Protein AF-A0AAX3S2P5-F1 (afdb_monomer)

Foldseek 3Di:
DDPADQDDDDVPDDDDPVNVVSNVVNVVVVVVVVCCVVDVDSWDWPDWDWDPVVVVVVDTDTPDTDIGDDD

Mean predicted aligned error: 10.37 Å

Solvent-accessible surface area (backbone atoms only — not comparable to full-atom values): 4639 Å² total; per-residue (Å²): 144,88,84,76,75,79,72,85,84,57,95,88,63,82,85,47,75,65,57,55,53,49,42,53,51,36,51,52,51,54,52,50,56,57,40,50,76,77,32,98,68,74,45,49,76,82,44,77,39,67,43,64,75,43,41,78,75,76,38,90,46,74,80,43,80,44,66,40,74,79,131

Structure (mmCIF, N/CA/C/O backbone):
data_AF-A0AAX3S2P5-F1
#
_entry.id   AF-A0AAX3S2P5-F1
#
loop_
_atom_site.group_PDB
_atom_site.id
_atom_site.type_symbol
_atom_site.label_atom_id
_atom_site.label_alt_id
_atom_site.label_comp_id
_atom_site.label_asym_id
_atom_site.label_entity_id
_atom_site.label_seq_id
_atom_site.pdbx_PDB_ins_code
_atom_site.Cartn_x
_atom_site.Cartn_y
_atom_site.Cartn_z
_atom_site.occupancy
_atom_site.B_iso_or_equiv
_atom_site.auth_seq_id
_atom_site.auth_comp_id
_atom_site.auth_asym_id
_atom_site.auth_atom_id
_atom_site.pdbx_PDB_model_num
ATOM 1 N N . MET A 1 1 ? 28.369 4.179 -14.066 1.00 39.09 1 MET A N 1
ATOM 2 C CA . MET A 1 1 ? 27.519 4.234 -15.274 1.00 39.09 1 MET A CA 1
ATOM 3 C C . MET A 1 1 ? 27.273 2.802 -15.711 1.00 39.09 1 MET A C 1
ATOM 5 O O . MET A 1 1 ? 28.188 2.258 -16.308 1.00 39.09 1 MET A O 1
ATOM 9 N N . ASN A 1 2 ? 26.160 2.170 -15.311 1.00 51.84 2 ASN A N 1
ATOM 10 C CA . ASN A 1 2 ? 25.580 0.987 -15.986 1.00 51.84 2 ASN A CA 1
ATOM 11 C C . ASN A 1 2 ? 24.400 0.392 -15.199 1.00 51.84 2 ASN A C 1
ATOM 13 O O . ASN A 1 2 ? 24.480 -0.753 -14.778 1.00 51.84 2 ASN A O 1
ATOM 17 N N . GLU A 1 3 ? 23.310 1.120 -14.960 1.00 56.31 3 GLU A N 1
ATOM 18 C CA . GLU A 1 3 ? 22.173 0.512 -14.247 1.00 56.31 3 GLU A CA 1
ATOM 19 C C . GLU A 1 3 ? 20.850 0.966 -14.888 1.00 56.31 3 GLU A C 1
ATOM 21 O O . GLU A 1 3 ? 20.557 2.158 -14.931 1.00 56.31 3 GLU A O 1
ATOM 26 N N . ASN A 1 4 ? 20.094 -0.012 -15.414 1.00 55.56 4 ASN A N 1
ATOM 27 C CA . ASN A 1 4 ? 18.715 0.057 -15.940 1.00 55.56 4 ASN A CA 1
ATOM 28 C C . ASN A 1 4 ? 18.504 0.470 -17.416 1.00 55.56 4 ASN A C 1
ATOM 30 O O . ASN A 1 4 ? 17.666 1.321 -17.717 1.00 55.56 4 ASN A O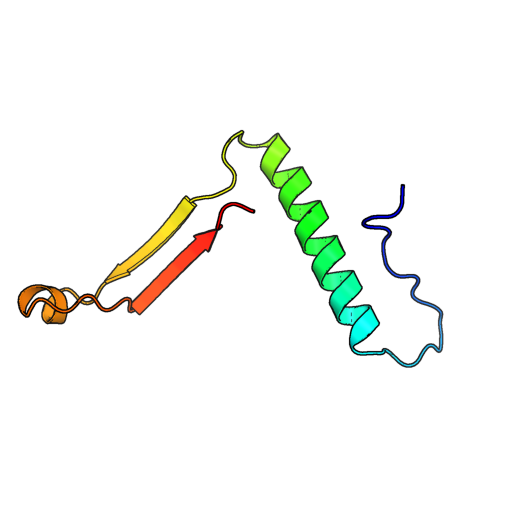 1
ATOM 34 N N . LEU A 1 5 ? 19.191 -0.176 -18.367 1.00 58.97 5 LEU A N 1
ATOM 35 C CA . LEU A 1 5 ? 18.791 -0.141 -19.787 1.00 58.97 5 LEU A CA 1
ATOM 36 C C . LEU A 1 5 ? 17.684 -1.184 -20.065 1.00 58.97 5 LEU A C 1
ATOM 38 O O . LEU A 1 5 ? 17.748 -2.273 -19.491 1.00 58.97 5 LEU A O 1
ATOM 42 N N . PRO A 1 6 ? 16.692 -0.891 -20.933 1.00 58.69 6 PRO A N 1
ATOM 43 C CA . PRO A 1 6 ? 15.662 -1.859 -21.309 1.00 58.69 6 PRO A CA 1
ATOM 44 C C . PRO A 1 6 ? 16.280 -3.058 -22.052 1.00 58.69 6 PRO A C 1
ATOM 46 O O . PRO A 1 6 ? 17.244 -2.878 -22.807 1.00 58.69 6 PRO A O 1
ATOM 49 N N . PRO A 1 7 ? 15.755 -4.283 -21.866 1.00 60.47 7 PRO A N 1
ATOM 50 C CA . PRO A 1 7 ? 16.315 -5.473 -22.491 1.00 60.47 7 PRO A CA 1
ATOM 51 C C . PRO A 1 7 ? 16.146 -5.432 -24.013 1.00 60.47 7 PRO A C 1
ATOM 53 O O . PRO A 1 7 ? 15.089 -5.094 -24.544 1.00 60.47 7 PRO A O 1
ATOM 56 N N . ILE A 1 8 ? 17.204 -5.811 -24.733 1.00 66.38 8 ILE A N 1
ATOM 57 C CA . ILE A 1 8 ? 17.179 -5.901 -26.195 1.00 66.38 8 ILE A CA 1
ATOM 58 C C . ILE A 1 8 ? 16.427 -7.178 -26.583 1.00 66.38 8 ILE A C 1
ATOM 60 O O . ILE A 1 8 ? 16.910 -8.291 -26.360 1.00 66.38 8 ILE A O 1
ATOM 64 N N . MET A 1 9 ? 15.243 -7.016 -27.168 1.00 58.69 9 MET A N 1
ATOM 65 C CA . MET A 1 9 ? 14.433 -8.116 -27.684 1.00 58.69 9 MET A CA 1
ATOM 66 C C . MET A 1 9 ? 14.807 -8.360 -29.152 1.00 58.69 9 MET A C 1
ATOM 68 O O . MET A 1 9 ? 14.337 -7.665 -30.046 1.00 58.69 9 MET A O 1
ATOM 72 N N . ASN A 1 10 ? 15.712 -9.310 -29.399 1.00 60.16 10 ASN A N 1
ATOM 73 C CA . ASN A 1 10 ? 16.079 -9.720 -30.757 1.00 60.16 10 ASN A CA 1
ATOM 74 C C . ASN A 1 10 ? 15.053 -10.728 -31.299 1.00 60.16 10 ASN A C 1
ATOM 76 O O . ASN A 1 10 ? 14.731 -11.706 -30.620 1.00 60.16 10 ASN A O 1
ATOM 80 N N . GLU A 1 11 ? 14.570 -10.522 -32.527 1.00 51.41 11 GLU A N 1
ATOM 81 C CA . GLU A 1 11 ? 13.710 -11.485 -33.223 1.00 51.41 11 GLU A CA 1
ATOM 82 C C . GLU A 1 11 ? 14.439 -12.838 -33.344 1.00 51.41 11 GLU A C 1
ATOM 84 O O . GLU A 1 11 ? 15.503 -12.934 -33.953 1.00 51.41 11 GLU A O 1
ATOM 89 N N . GLY A 1 12 ? 13.897 -13.882 -32.705 1.00 59.66 12 GLY A N 1
ATOM 90 C CA . GLY A 1 12 ? 14.477 -15.234 -32.693 1.00 59.66 12 GLY A CA 1
ATOM 91 C C . GLY A 1 12 ? 15.315 -15.605 -31.460 1.00 59.66 12 GLY A C 1
ATOM 92 O O . GLY A 1 12 ? 15.858 -16.709 -31.416 1.00 59.66 12 GLY A O 1
ATOM 93 N N . ALA A 1 13 ? 15.417 -14.742 -30.442 1.00 60.09 13 ALA A N 1
ATOM 94 C CA . ALA A 1 13 ? 16.076 -15.091 -29.183 1.00 60.09 13 ALA A CA 1
ATOM 95 C C . ALA A 1 13 ? 15.187 -15.998 -28.309 1.00 60.09 13 ALA A C 1
ATOM 97 O O . ALA A 1 13 ? 14.037 -15.673 -28.017 1.00 60.09 13 ALA A O 1
ATOM 98 N N . LEU A 1 14 ? 15.732 -17.133 -27.857 1.00 60.00 14 LEU A N 1
ATOM 99 C CA . LEU A 1 14 ? 15.116 -17.948 -26.809 1.00 60.00 14 LEU A CA 1
ATOM 100 C C . LEU A 1 14 ? 15.079 -17.122 -25.518 1.00 60.00 14 LEU A C 1
ATOM 102 O O . LEU A 1 14 ? 16.133 -16.778 -24.985 1.00 60.00 14 LEU A O 1
ATOM 106 N N . PHE A 1 15 ? 13.878 -16.802 -25.035 1.00 63.81 15 PHE A N 1
ATOM 107 C CA . PHE A 1 15 ? 13.705 -16.043 -23.801 1.00 63.81 15 PHE A CA 1
ATOM 108 C C . PHE A 1 15 ? 14.352 -16.781 -22.627 1.00 63.81 15 PHE A C 1
ATOM 110 O O . PHE A 1 15 ? 13.942 -17.888 -22.272 1.00 63.81 15 PHE A O 1
ATOM 117 N N . SER A 1 16 ? 15.358 -16.167 -22.012 1.00 73.44 16 SER A N 1
ATOM 118 C CA . SER A 1 16 ? 15.962 -16.683 -20.790 1.00 73.44 16 SER A CA 1
ATOM 119 C C . SER A 1 16 ? 15.242 -16.119 -19.556 1.00 73.44 16 SER A C 1
ATOM 121 O O . SER A 1 16 ? 14.767 -14.979 -19.582 1.00 73.44 16 SER A O 1
ATOM 123 N N . PRO A 1 17 ? 15.175 -16.863 -18.435 1.00 74.06 17 PRO A N 1
ATOM 124 C CA . PRO A 1 17 ? 14.655 -16.336 -17.170 1.00 74.06 17 PRO A CA 1
ATOM 125 C C . PRO A 1 17 ? 15.321 -15.018 -16.743 1.00 74.06 17 PRO A C 1
ATOM 127 O O . PRO A 1 17 ? 14.679 -14.160 -16.142 1.00 74.06 17 PRO A O 1
ATOM 130 N N . GLN A 1 18 ? 16.595 -14.827 -17.098 1.00 77.12 18 GLN A N 1
ATOM 131 C CA . GLN A 1 18 ? 17.358 -13.616 -16.805 1.00 77.12 18 GLN A CA 1
ATOM 132 C C . GLN A 1 18 ? 16.832 -12.392 -17.571 1.00 77.12 18 GLN A C 1
ATOM 134 O O . GLN A 1 18 ? 16.821 -11.296 -17.017 1.00 77.12 18 GLN A O 1
ATOM 139 N N . GLN A 1 19 ? 16.350 -12.555 -18.808 1.00 74.50 19 GLN A N 1
ATOM 140 C CA . GLN A 1 19 ? 15.750 -11.452 -19.573 1.00 74.50 19 GLN A CA 1
ATOM 141 C C . GLN A 1 19 ? 14.433 -10.980 -18.948 1.00 74.50 19 GLN A C 1
ATOM 143 O O . GLN A 1 19 ? 14.201 -9.777 -18.851 1.00 74.50 19 GLN A O 1
ATOM 148 N N . PHE A 1 20 ? 13.606 -11.903 -18.452 1.00 76.88 20 PHE A N 1
ATOM 149 C CA . PHE A 1 20 ? 12.386 -11.547 -17.721 1.00 76.88 20 PHE A CA 1
ATOM 150 C C . PHE A 1 20 ? 12.685 -10.827 -16.406 1.00 76.88 20 PHE A C 1
ATOM 152 O O . PHE A 1 20 ? 12.005 -9.862 -16.067 1.00 76.88 20 PHE A O 1
ATOM 159 N N . GLN A 1 21 ? 13.721 -11.256 -15.682 1.00 81.62 21 GLN A N 1
ATOM 160 C CA . GLN A 1 21 ? 14.154 -10.573 -14.462 1.00 81.62 21 G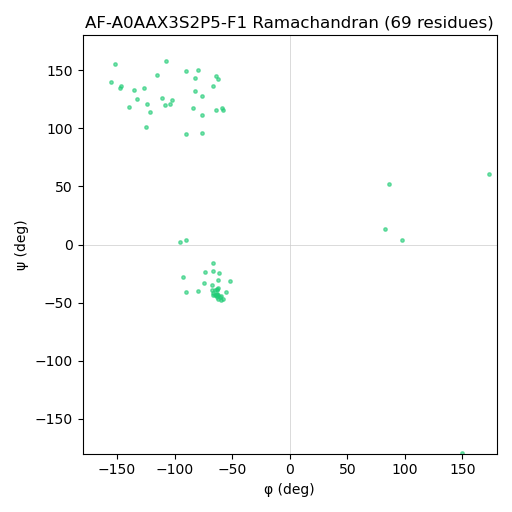LN A CA 1
ATOM 161 C C . GLN A 1 21 ? 14.627 -9.143 -14.750 1.00 81.62 21 GLN A C 1
ATOM 163 O O . GLN A 1 21 ? 14.246 -8.229 -14.024 1.00 81.62 21 GLN A O 1
ATOM 168 N N . GLN A 1 22 ? 15.391 -8.932 -15.828 1.00 78.81 22 GLN A N 1
ATOM 169 C CA . GLN A 1 22 ? 15.825 -7.591 -16.235 1.00 78.81 22 GLN A CA 1
ATOM 170 C C . GLN A 1 22 ? 14.657 -6.707 -16.684 1.00 78.81 22 GLN A C 1
ATOM 172 O O . GLN A 1 22 ? 14.597 -5.546 -16.287 1.00 78.81 22 GLN A O 1
ATOM 177 N N . GLN A 1 23 ? 13.701 -7.251 -17.445 1.00 78.56 23 GLN A N 1
ATOM 178 C CA . GLN A 1 23 ? 12.483 -6.526 -17.819 1.00 78.56 23 GLN A CA 1
ATOM 179 C C . GLN A 1 23 ? 11.689 -6.096 -16.576 1.00 78.56 23 GLN A C 1
ATOM 181 O O . GLN A 1 23 ? 11.335 -4.928 -16.452 1.00 78.56 23 GLN A O 1
ATOM 186 N N . ALA A 1 24 ? 11.469 -7.007 -15.623 1.00 81.44 24 ALA A N 1
ATOM 187 C CA . ALA A 1 24 ? 10.728 -6.714 -14.396 1.00 81.44 24 ALA A CA 1
ATOM 188 C C . ALA A 1 24 ? 11.429 -5.660 -13.519 1.00 81.44 24 ALA A C 1
ATOM 190 O O . ALA A 1 24 ? 10.776 -4.791 -12.942 1.00 81.44 24 ALA A O 1
ATOM 191 N N . GLN A 1 25 ? 12.763 -5.706 -13.434 1.00 81.94 25 GLN A N 1
ATOM 192 C CA . GLN A 1 25 ? 13.555 -4.693 -12.727 1.00 81.94 25 GLN A CA 1
ATOM 193 C C . GLN A 1 25 ? 13.454 -3.323 -13.399 1.00 81.94 25 GLN A C 1
ATOM 195 O O . GLN A 1 25 ? 13.276 -2.311 -12.719 1.00 81.94 25 GLN A O 1
ATOM 200 N N . TRP A 1 26 ? 13.532 -3.294 -14.728 1.00 79.88 26 TRP A N 1
ATOM 201 C CA . TRP A 1 26 ? 13.410 -2.065 -15.497 1.00 79.88 26 TRP A CA 1
ATOM 202 C C . TRP A 1 26 ? 12.020 -1.434 -15.334 1.00 79.88 26 TRP A C 1
ATOM 204 O O . TRP A 1 26 ? 11.915 -0.248 -15.030 1.00 79.88 26 TRP A O 1
ATOM 214 N N . GLU A 1 27 ? 10.955 -2.235 -15.421 1.00 80.19 27 GLU A N 1
ATOM 215 C CA . GLU A 1 27 ? 9.579 -1.784 -15.185 1.00 80.19 27 GLU A CA 1
ATOM 216 C C . GLU A 1 27 ? 9.384 -1.226 -13.770 1.00 80.19 27 GLU A C 1
ATOM 218 O O . GLU A 1 27 ? 8.791 -0.157 -13.601 1.00 80.19 27 GLU A O 1
ATOM 223 N N . ALA A 1 28 ? 9.909 -1.908 -12.747 1.00 81.12 28 ALA A N 1
ATOM 224 C CA . ALA A 1 28 ? 9.842 -1.435 -11.368 1.00 81.12 28 ALA A CA 1
ATOM 225 C C . ALA A 1 28 ? 10.546 -0.078 -11.193 1.00 81.12 28 ALA A C 1
ATOM 227 O O . ALA A 1 28 ? 9.976 0.834 -10.590 1.00 81.12 28 ALA A O 1
ATOM 228 N N . PHE A 1 29 ? 11.742 0.085 -11.766 1.00 77.12 29 PHE A N 1
ATOM 229 C CA . PHE A 1 29 ? 12.498 1.338 -11.722 1.00 77.1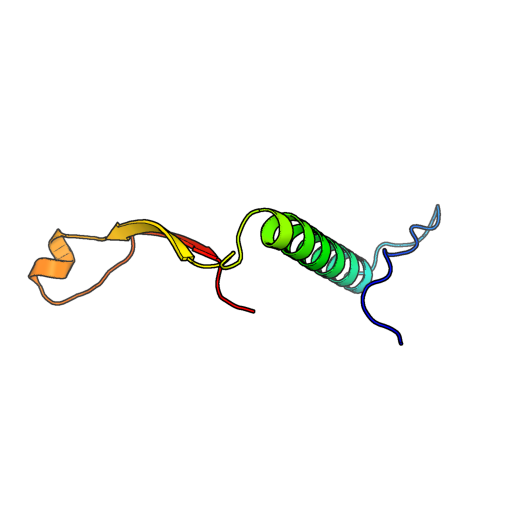2 29 PHE A CA 1
ATOM 230 C C . PHE A 1 29 ? 11.752 2.492 -12.406 1.00 77.12 29 PHE A C 1
ATOM 232 O O . PHE A 1 29 ? 11.612 3.576 -11.832 1.00 77.12 29 PHE A O 1
ATOM 239 N N . THR A 1 30 ? 11.218 2.266 -13.609 1.00 76.62 30 THR A N 1
ATOM 240 C CA . THR A 1 30 ? 10.457 3.290 -14.336 1.00 76.62 30 THR A CA 1
ATOM 241 C C . THR A 1 30 ? 9.199 3.700 -13.570 1.00 76.62 30 THR A C 1
ATOM 243 O O . THR A 1 30 ? 8.930 4.895 -13.428 1.00 76.62 30 THR A O 1
ATOM 246 N N . ASN A 1 31 ? 8.461 2.736 -13.013 1.00 78.38 31 ASN A N 1
ATOM 247 C CA . ASN A 1 31 ? 7.257 3.006 -12.224 1.00 78.38 31 ASN A CA 1
ATOM 248 C C . ASN A 1 31 ? 7.561 3.816 -10.954 1.00 78.38 31 ASN A C 1
ATOM 250 O O . ASN A 1 31 ? 6.813 4.735 -10.614 1.00 78.38 31 ASN A O 1
ATOM 254 N N . GLN A 1 32 ? 8.676 3.531 -10.278 1.00 75.25 32 GLN A N 1
ATOM 255 C CA . GLN A 1 32 ? 9.135 4.323 -9.134 1.00 75.25 32 GLN A CA 1
ATOM 256 C C . GLN A 1 32 ? 9.478 5.762 -9.534 1.00 75.25 32 GLN A C 1
ATOM 258 O O . GLN A 1 32 ? 9.073 6.695 -8.840 1.00 75.25 32 GLN A O 1
ATOM 263 N N . GLY A 1 33 ? 10.164 5.953 -10.666 1.00 69.81 33 GLY A N 1
ATOM 264 C CA . GLY A 1 33 ? 10.477 7.279 -11.201 1.00 69.81 33 GLY A CA 1
ATOM 265 C C . GLY A 1 33 ? 9.221 8.114 -11.465 1.00 69.81 33 GLY A C 1
ATOM 266 O O . GLY A 1 33 ? 9.139 9.256 -11.020 1.00 69.81 33 GLY A O 1
ATOM 267 N N . VAL A 1 34 ? 8.206 7.529 -12.111 1.00 76.75 34 VAL A N 1
ATOM 268 C CA . VAL A 1 34 ? 6.915 8.198 -12.360 1.00 76.75 34 VAL A CA 1
ATOM 269 C C . VAL A 1 34 ? 6.182 8.509 -11.054 1.00 76.75 34 VAL A C 1
ATOM 271 O O . VAL A 1 34 ? 5.679 9.618 -10.882 1.00 76.75 34 VAL A O 1
ATOM 274 N N . SER A 1 35 ? 6.155 7.575 -10.100 1.00 73.19 35 SER A N 1
ATOM 275 C CA . SER A 1 35 ? 5.526 7.812 -8.797 1.00 73.19 35 SER A CA 1
ATOM 276 C C . SER A 1 35 ? 6.213 8.939 -8.017 1.00 73.19 35 SER A C 1
ATOM 278 O O . SER A 1 35 ? 5.527 9.723 -7.360 1.00 73.19 35 SER A O 1
ATOM 280 N N . GLY A 1 36 ? 7.545 9.049 -8.103 1.00 73.81 36 GLY A N 1
ATOM 281 C CA . GLY A 1 36 ? 8.331 10.090 -7.431 1.00 73.81 36 GLY A CA 1
ATOM 282 C C . GLY A 1 36 ? 8.062 11.499 -7.961 1.00 73.81 36 GLY A C 1
ATOM 283 O O . GLY A 1 36 ? 8.233 12.473 -7.233 1.00 73.81 36 GLY A O 1
ATOM 284 N N . LEU A 1 37 ? 7.571 11.621 -9.199 1.00 77.94 37 LEU A N 1
ATOM 285 C CA . LEU A 1 37 ? 7.097 12.896 -9.746 1.00 77.94 37 LEU A CA 1
ATOM 286 C C . LEU A 1 37 ? 5.750 13.330 -9.145 1.00 77.94 37 LEU A C 1
ATOM 288 O O . LEU A 1 37 ? 5.433 14.516 -9.160 1.00 77.94 37 LEU A O 1
ATOM 292 N N . SER A 1 38 ? 4.956 12.388 -8.623 1.00 78.12 38 SER A N 1
ATOM 293 C CA . SER A 1 38 ? 3.628 12.657 -8.059 1.00 78.12 38 SER A CA 1
ATOM 294 C C . SER A 1 38 ? 3.643 12.915 -6.552 1.00 78.12 38 SER A C 1
ATOM 296 O O . SER A 1 38 ? 2.738 13.580 -6.050 1.00 78.12 38 SER A O 1
ATOM 298 N N . SER A 1 39 ? 4.603 12.355 -5.813 1.00 75.38 39 SER A N 1
ATOM 299 C CA . SER A 1 39 ? 4.683 12.482 -4.356 1.00 75.38 39 SER A CA 1
ATOM 300 C C . SER A 1 39 ? 6.123 12.289 -3.872 1.00 75.38 39 SER A C 1
ATOM 302 O O . SER A 1 39 ? 6.789 11.362 -4.333 1.00 75.38 39 SER A O 1
ATOM 304 N N . PRO A 1 40 ? 6.594 13.083 -2.890 1.00 75.88 40 PRO A N 1
ATOM 305 C CA . PRO A 1 40 ? 7.889 12.857 -2.246 1.00 75.88 40 PRO A CA 1
ATOM 306 C C . PRO A 1 40 ? 7.928 11.563 -1.413 1.00 75.88 40 PRO A C 1
ATOM 308 O O . PRO A 1 40 ? 9.009 11.082 -1.082 1.00 75.88 40 PRO A O 1
ATOM 311 N N . PHE A 1 41 ? 6.766 10.985 -1.089 1.00 76.69 41 PHE A N 1
ATOM 312 C CA . PHE A 1 41 ? 6.638 9.704 -0.395 1.00 76.69 41 PHE A CA 1
ATOM 313 C C . PHE A 1 41 ? 5.762 8.770 -1.233 1.00 76.69 41 PHE A C 1
ATOM 315 O O . PHE A 1 41 ? 4.540 8.911 -1.271 1.0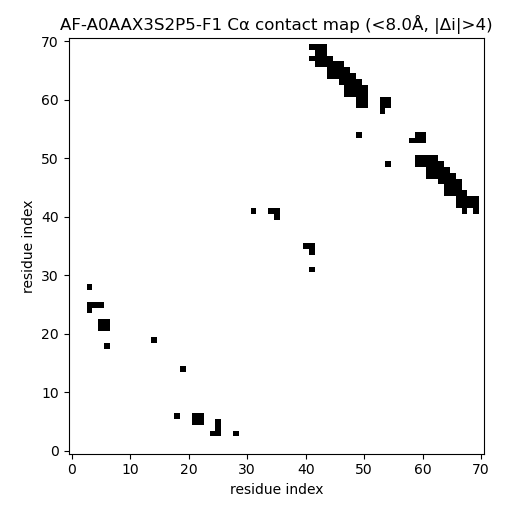0 76.69 41 PHE A O 1
ATOM 322 N N . THR A 1 42 ? 6.402 7.848 -1.950 1.00 80.25 42 THR A N 1
ATOM 323 C CA . THR A 1 42 ? 5.758 6.881 -2.860 1.00 80.25 42 THR A CA 1
ATOM 324 C C . THR A 1 42 ? 5.482 5.526 -2.207 1.00 80.25 42 THR A C 1
ATOM 326 O O . THR A 1 42 ? 4.989 4.606 -2.854 1.00 80.25 42 THR A O 1
ATOM 329 N N . TRP A 1 43 ? 5.806 5.402 -0.921 1.00 86.81 43 TRP A N 1
ATOM 330 C CA . TRP A 1 43 ? 5.607 4.216 -0.098 1.00 86.81 43 TRP A CA 1
ATOM 331 C C . TRP A 1 43 ? 4.462 4.440 0.894 1.00 86.81 43 TRP A C 1
ATOM 333 O O . TRP A 1 43 ? 4.115 5.575 1.223 1.00 86.81 43 TRP A O 1
ATOM 343 N N . GLY A 1 44 ? 3.873 3.3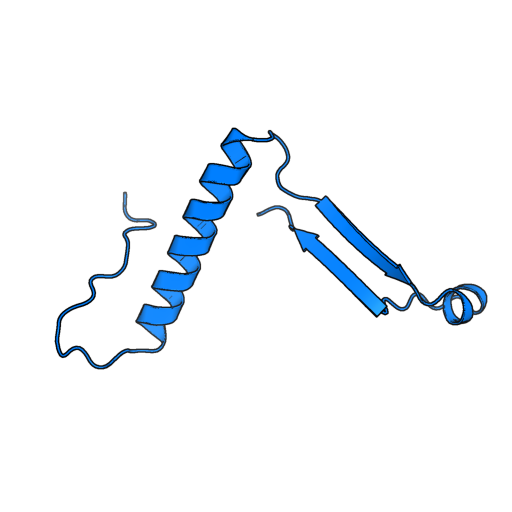55 1.389 1.00 89.56 44 GLY A N 1
ATOM 344 C CA . GLY A 1 44 ? 2.768 3.416 2.342 1.00 89.56 44 GLY A CA 1
ATOM 345 C C . GLY A 1 44 ? 1.806 2.242 2.216 1.00 89.56 44 GLY A C 1
ATOM 346 O O . GLY A 1 44 ? 1.988 1.347 1.391 1.00 89.56 44 GLY A O 1
ATOM 347 N N . VAL A 1 45 ? 0.769 2.252 3.051 1.00 92.44 45 VAL A N 1
ATOM 348 C CA . VAL A 1 45 ? -0.308 1.255 3.034 1.00 92.44 45 VAL A CA 1
ATOM 349 C C . VAL A 1 45 ? -1.525 1.861 2.348 1.00 92.44 45 VAL A C 1
ATOM 351 O O . VAL A 1 45 ? -2.022 2.899 2.770 1.00 92.44 45 VAL A O 1
ATOM 354 N N . GLU A 1 46 ? -2.020 1.198 1.307 1.00 92.25 46 GLU A N 1
ATOM 355 C CA . GLU A 1 46 ? -3.276 1.566 0.644 1.00 92.25 46 GLU A CA 1
ATOM 356 C C . GLU A 1 46 ? -4.465 0.855 1.282 1.00 92.25 46 GLU A C 1
ATOM 358 O O . GLU A 1 46 ? -5.529 1.442 1.463 1.00 92.25 46 GLU A O 1
ATOM 363 N N . LYS A 1 47 ? -4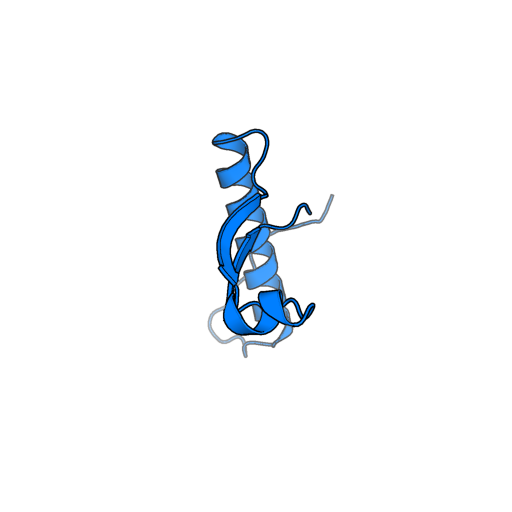.295 -0.429 1.613 1.00 93.00 47 LYS A N 1
ATOM 364 C CA . LYS A 1 47 ? -5.353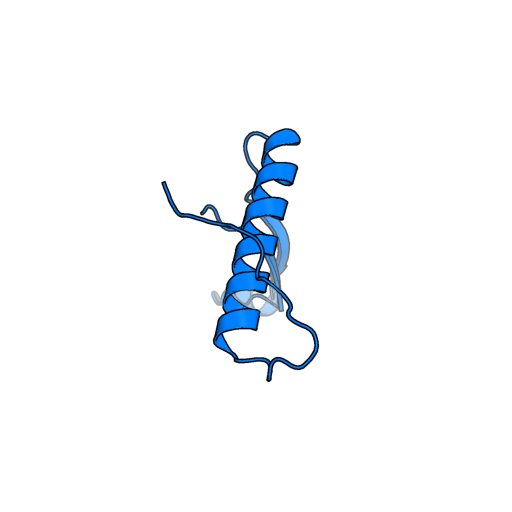 -1.247 2.199 1.00 93.00 47 LYS A CA 1
ATOM 365 C C . LYS A 1 47 ? -4.777 -2.280 3.150 1.00 93.00 47 LYS A C 1
ATOM 367 O O . LYS A 1 47 ? -3.832 -2.986 2.802 1.00 93.00 47 LYS A O 1
ATOM 372 N N . VAL A 1 48 ? -5.408 -2.408 4.311 1.00 95.81 48 VAL A N 1
ATOM 373 C CA . VAL A 1 48 ? -5.174 -3.487 5.268 1.00 95.81 48 VAL A CA 1
ATOM 374 C C . VAL A 1 48 ? -6.519 -4.003 5.766 1.00 95.81 48 VAL A C 1
ATOM 376 O O . VAL A 1 48 ? -7.405 -3.215 6.085 1.00 95.81 48 VAL A O 1
ATOM 379 N N . ASP A 1 49 ? -6.668 -5.319 5.783 1.00 96.56 49 ASP A N 1
ATOM 380 C CA . ASP A 1 49 ? -7.827 -6.021 6.326 1.00 96.56 49 ASP A CA 1
ATOM 381 C C . ASP A 1 49 ? -7.331 -7.010 7.383 1.00 96.56 49 ASP A C 1
ATOM 383 O O . ASP A 1 49 ? -6.468 -7.845 7.089 1.00 96.56 49 ASP A O 1
ATOM 387 N N . LEU A 1 50 ? -7.811 -6.862 8.616 1.00 95.75 50 LEU A N 1
ATOM 388 C CA . LEU A 1 50 ? -7.354 -7.614 9.783 1.00 95.75 50 LEU A CA 1
ATOM 389 C C . LEU A 1 50 ? -8.476 -8.496 10.320 1.00 95.75 50 LEU A C 1
ATOM 391 O O . LEU A 1 50 ? -9.637 -8.100 10.332 1.00 95.75 50 LEU A O 1
ATOM 395 N N . ASP A 1 51 ? -8.111 -9.664 10.838 1.00 95.81 51 ASP A N 1
ATOM 396 C CA . ASP A 1 51 ? -9.060 -10.534 11.529 1.00 95.81 51 ASP A CA 1
ATOM 397 C C . ASP A 1 51 ? -9.351 -9.991 12.937 1.00 95.81 51 ASP A C 1
ATOM 399 O O . ASP A 1 51 ? -8.601 -10.235 13.890 1.00 95.81 51 ASP A O 1
ATOM 403 N N . GLU A 1 52 ? -10.443 -9.237 13.079 1.00 93.75 52 GLU A N 1
ATOM 404 C CA . GLU A 1 52 ? -10.859 -8.665 14.367 1.00 93.75 52 GLU A CA 1
ATOM 405 C C . GLU A 1 52 ? -11.186 -9.731 15.422 1.00 93.75 52 GLU A C 1
ATOM 407 O O . GLU A 1 52 ? -10.959 -9.523 16.619 1.00 93.75 52 GLU A O 1
ATOM 412 N N . SER A 1 53 ? -11.663 -10.903 14.991 1.00 93.56 53 SER A N 1
ATOM 413 C CA . SER A 1 53 ? -11.985 -11.996 15.908 1.00 93.56 53 SER A CA 1
ATOM 414 C C . SER A 1 53 ? -10.719 -12.541 16.568 1.00 93.56 53 SER A C 1
ATOM 416 O O . SER A 1 53 ? -10.670 -12.704 17.789 1.00 93.56 53 SER A O 1
ATOM 418 N N . LEU A 1 54 ? -9.649 -12.724 15.793 1.00 94.25 54 LEU A N 1
ATOM 419 C CA . LEU A 1 54 ? -8.360 -13.174 16.307 1.00 94.25 54 LEU A CA 1
ATOM 420 C C . LEU A 1 54 ? -7.623 -12.070 17.066 1.00 94.25 54 LEU A C 1
ATOM 422 O O . LEU A 1 54 ? -6.976 -12.370 18.076 1.00 94.25 54 LEU A O 1
ATOM 426 N N . LEU A 1 55 ? -7.781 -10.808 16.661 1.00 91.38 55 LEU A N 1
ATOM 427 C CA . LEU A 1 55 ? -7.240 -9.657 17.387 1.00 91.38 55 LEU A CA 1
ATOM 428 C C . LEU A 1 55 ? -7.717 -9.637 18.841 1.00 91.38 55 LEU A C 1
ATOM 430 O O . LEU A 1 55 ? -6.906 -9.427 19.743 1.00 91.38 55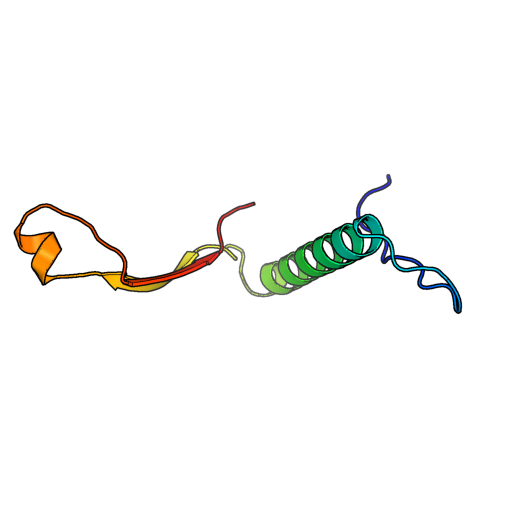 LEU A O 1
ATOM 434 N N . SER A 1 56 ? -8.994 -9.952 19.085 1.00 90.25 56 SER A N 1
ATOM 435 C CA . SER A 1 56 ? -9.552 -10.051 20.444 1.00 90.25 56 SER A CA 1
ATOM 436 C C . SER A 1 56 ? -8.882 -11.127 21.316 1.00 90.25 56 SER A C 1
ATOM 438 O O . SER A 1 56 ? -8.849 -11.004 22.539 1.00 90.25 56 SER A O 1
ATOM 440 N N . SER A 1 57 ? -8.288 -12.150 20.691 1.00 95.12 57 SER A N 1
ATOM 441 C CA . SER A 1 57 ? -7.517 -13.211 21.356 1.00 95.12 57 SER A CA 1
ATOM 442 C C . SER A 1 57 ? -6.019 -12.893 21.484 1.00 95.12 57 SER A C 1
ATOM 444 O O . SER A 1 57 ? -5.243 -13.729 21.944 1.00 95.12 57 SER A O 1
ATOM 446 N N . GLY A 1 58 ? -5.596 -11.693 21.067 1.00 94.88 58 GLY A N 1
ATOM 447 C CA . GLY A 1 58 ? -4.198 -11.261 21.060 1.00 94.88 58 GLY A CA 1
ATOM 448 C C . GLY A 1 58 ? -3.400 -11.728 19.839 1.00 94.88 58 GLY A C 1
ATOM 449 O O . GLY A 1 58 ? -2.172 -11.642 19.842 1.00 94.88 58 GLY A O 1
ATOM 450 N N . ARG A 1 59 ? -4.064 -12.226 18.789 1.00 95.69 59 ARG A N 1
ATOM 451 C CA . ARG A 1 59 ? -3.420 -12.669 17.548 1.00 95.69 59 ARG A CA 1
ATOM 452 C C . ARG A 1 59 ? -3.708 -11.687 16.417 1.00 95.69 59 ARG A C 1
ATOM 454 O O . ARG A 1 59 ? -4.848 -11.520 16.012 1.00 95.69 59 ARG A O 1
ATOM 461 N N . LEU A 1 60 ? -2.658 -11.097 15.850 1.00 94.88 60 LEU A N 1
ATOM 462 C CA . LEU A 1 60 ? -2.765 -10.298 14.632 1.00 94.88 60 LEU A CA 1
ATOM 463 C C . LEU A 1 60 ? -2.714 -11.219 13.410 1.00 94.88 60 LEU A C 1
ATOM 465 O O . LEU A 1 60 ? -1.700 -11.874 13.168 1.00 94.88 60 LEU A O 1
ATOM 469 N N . GLN A 1 61 ? -3.789 -11.244 12.631 1.00 96.25 61 GLN A N 1
ATOM 470 C CA . GLN A 1 61 ? -3.827 -11.915 11.338 1.00 96.25 61 GLN A CA 1
ATOM 471 C C . GLN A 1 61 ? -4.313 -10.932 10.277 1.00 96.25 61 GLN A C 1
ATOM 473 O O . GLN A 1 61 ? -5.270 -10.196 10.497 1.00 96.25 61 GLN A O 1
ATOM 478 N N . VAL A 1 62 ? -3.631 -10.918 9.135 1.00 96.69 62 VAL A N 1
ATOM 479 C CA . VAL A 1 62 ? -3.936 -10.043 8.002 1.00 96.69 62 VAL A CA 1
ATOM 480 C C . VAL A 1 62 ? -4.628 -10.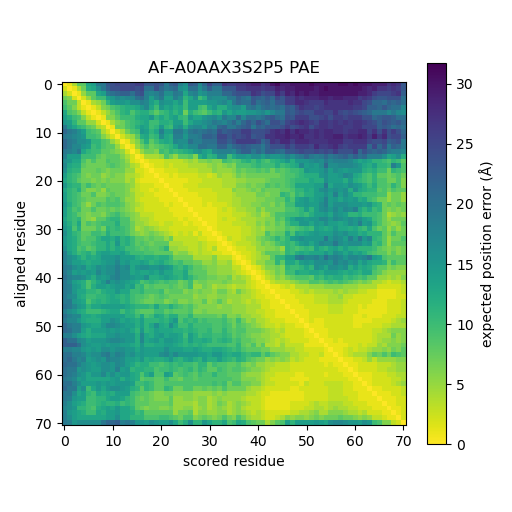876 6.928 1.00 96.69 62 VAL A C 1
ATOM 482 O O . VAL A 1 62 ? -4.046 -11.843 6.439 1.00 96.69 62 VAL A O 1
ATOM 485 N N . HIS A 1 63 ? -5.850 -10.508 6.552 1.00 95.50 63 HIS A N 1
ATOM 486 C CA . HIS A 1 63 ? -6.564 -11.116 5.428 1.00 95.50 63 HIS A CA 1
ATOM 487 C C . HIS A 1 63 ? -6.095 -10.550 4.088 1.00 95.50 63 HIS A C 1
ATOM 489 O O . HIS A 1 63 ? -5.929 -11.292 3.122 1.00 95.50 63 HIS A O 1
ATOM 495 N N . GLN A 1 64 ? -5.847 -9.239 4.032 1.00 95.75 64 GLN A N 1
ATOM 496 C CA . GLN A 1 64 ? -5.368 -8.564 2.831 1.00 95.75 64 GLN A CA 1
ATOM 497 C C . GLN A 1 64 ? -4.441 -7.403 3.200 1.00 95.75 64 GLN A C 1
ATOM 499 O O . GLN A 1 64 ? -4.761 -6.600 4.071 1.00 95.75 64 GLN A O 1
ATOM 504 N N . LEU A 1 65 ? -3.320 -7.277 2.486 1.00 95.19 65 LEU A N 1
ATOM 505 C CA . LEU A 1 65 ? -2.431 -6.119 2.554 1.00 95.19 65 LEU A CA 1
ATOM 506 C C . LEU A 1 65 ? -2.081 -5.662 1.139 1.00 95.19 65 LEU A C 1
ATOM 508 O O . LEU A 1 65 ? -1.571 -6.446 0.341 1.00 95.19 65 LEU A O 1
ATOM 512 N N . ARG A 1 66 ? -2.328 -4.385 0.843 1.00 94.00 66 ARG A N 1
ATOM 513 C CA . ARG A 1 66 ? -1.788 -3.698 -0.330 1.00 94.00 66 ARG A CA 1
ATOM 514 C C . ARG A 1 66 ? -0.975 -2.508 0.149 1.00 94.00 66 ARG A C 1
ATOM 516 O O . ARG A 1 66 ? -1.512 -1.587 0.765 1.00 94.00 66 ARG A O 1
ATOM 523 N N . ALA A 1 67 ? 0.324 -2.577 -0.093 1.00 91.81 67 ALA A N 1
ATOM 524 C CA . ALA A 1 67 ? 1.285 -1.592 0.363 1.00 91.81 67 ALA A CA 1
ATOM 525 C C . ALA A 1 67 ? 2.480 -1.534 -0.589 1.00 91.81 67 ALA A C 1
ATOM 527 O O . ALA A 1 67 ? 2.800 -2.517 -1.260 1.00 91.81 67 ALA A O 1
ATOM 528 N N . TRP A 1 68 ? 3.150 -0.389 -0.590 1.00 90.38 68 TRP A N 1
ATOM 529 C CA . TRP A 1 68 ? 4.451 -0.196 -1.214 1.00 90.38 68 TRP A CA 1
ATOM 530 C C . TRP A 1 68 ? 5.480 0.018 -0.117 1.00 90.38 68 TRP A C 1
ATOM 532 O O . TRP A 1 68 ? 5.302 0.873 0.754 1.00 90.38 68 TRP A O 1
ATOM 542 N N . LEU A 1 69 ? 6.535 -0.789 -0.147 1.00 85.69 69 LEU A N 1
ATOM 543 C CA . LEU A 1 69 ? 7.650 -0.650 0.777 1.00 85.69 69 LEU A CA 1
ATOM 544 C C . LEU A 1 69 ? 8.573 0.479 0.305 1.00 85.69 69 LEU A C 1
ATOM 546 O O . LEU A 1 69 ? 8.660 0.725 -0.900 1.00 85.69 69 LEU A O 1
ATOM 550 N N . PRO A 1 70 ? 9.259 1.167 1.231 1.00 82.06 70 PRO A N 1
ATOM 551 C CA . PRO A 1 70 ? 10.387 1.999 0.851 1.00 82.06 70 PRO A CA 1
ATOM 552 C C . PRO A 1 70 ? 11.481 1.117 0.228 1.00 82.06 70 PRO A C 1
ATOM 554 O O . PRO A 1 70 ? 11.683 -0.021 0.660 1.00 82.06 70 PRO A O 1
ATOM 557 N N . ASN A 1 71 ? 12.144 1.648 -0.799 1.00 69.31 71 ASN A N 1
ATOM 558 C CA . ASN A 1 71 ? 13.271 0.999 -1.474 1.00 69.31 71 ASN A CA 1
ATOM 559 C C . ASN A 1 71 ? 14.547 1.052 -0.633 1.00 69.31 71 ASN A C 1
ATOM 561 O O . ASN A 1 71 ? 14.727 2.066 0.082 1.00 69.31 71 ASN A O 1
#

Nearest PDB structures (foldseek):
  6n38-assembly1_B  TM=8.409E-01  e=1.260E-03  Escherichia coli 042
  6gj3-assembly1_D  TM=7.651E-01  e=8.963E-04  Escherichia coli
  5y0e-assembly1_B  TM=8.109E-01  e=1.114E-02  Serratia sp. FS14
  5y0e-assembly1_C  TM=8.098E-01  e=2.523E-02  Serratia sp. FS14
  5y0e-assembly1_A  TM=7.278E-01  e=5.338E-02  Serratia sp. FS14

Organism: NCBI:txid333965

pLDDT: mean 79.16, std 13.96, range [39.09, 96.69]

Sequence (71 aa):
MNENLPPIMNEGALFSPQQFQQQAQWEAFTNQGVSGLSSPFTWGVEKVDLDESLLSSGRLQVHQLRAWLPN

InterPro domains:
  IPR010263 Type VI secretion system TssK [PF05936] (19-70)
  IPR010263 Type VI secretion system TssK [PTHR35566] (1-70)

Secondary structure (DSSP, 8-state):
----PPP---TT----HHHHHHHHHHHHHHHHHHHHHH-S---EEEEEEE-HHHHHTT---EEEEEEE---

Radius of gyration: 18.95 Å; Cα contacts (8 Å, |Δi|>4): 60; chains: 1; bounding box: 40×31×55 Å